Protein AF-A0A8T7B6S4-F1 (afdb_monomer_lite)

Sequence (129 aa):
MNNQKTFLFAMMTLLMLVVAAVAQAYPIDAYPETGIKRLEFYRLAQLGEIRGRQLPAGGKLSVADIELNYPVLPVDAAGHVQLPQRDVLLSRRISDLLAAEDLPRYGIAVLDYSDPDNPVYASHNDDFH

pLDDT: mean 86.2, std 9.14, range [55.47, 96.94]

Structure (mmCIF, N/CA/C/O backbone):
data_AF-A0A8T7B6S4-F1
#
_entry.id   AF-A0A8T7B6S4-F1
#
loop_
_atom_site.group_PDB
_atom_site.id
_atom_site.type_symbol
_atom_site.label_atom_id
_atom_site.label_alt_id
_atom_site.label_comp_id
_atom_site.label_asym_id
_atom_site.label_entity_id
_atom_site.label_seq_id
_atom_site.pdbx_PDB_ins_code
_atom_site.Cartn_x
_atom_site.Cartn_y
_atom_site.Cartn_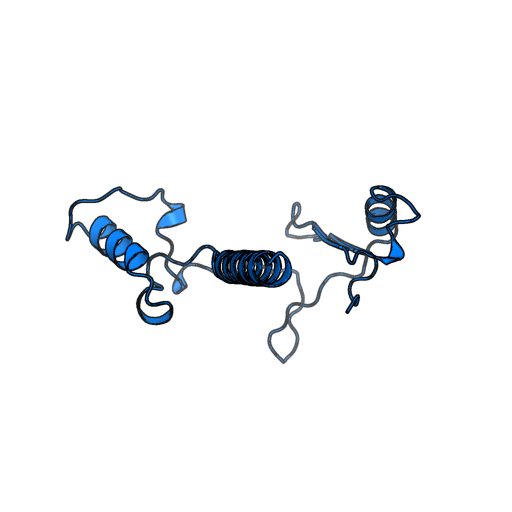z
_atom_site.occupancy
_atom_site.B_iso_or_equiv
_atom_site.auth_seq_id
_atom_site.auth_comp_id
_atom_site.auth_asym_id
_atom_site.auth_atom_id
_atom_site.pdbx_PDB_model_num
ATOM 1 N N . MET A 1 1 ? -6.671 38.289 -18.596 1.00 59.47 1 MET A N 1
ATOM 2 C CA . MET A 1 1 ? -7.759 37.607 -17.853 1.00 59.47 1 MET A CA 1
ATOM 3 C C . MET A 1 1 ? -7.722 36.069 -17.943 1.00 59.47 1 MET A C 1
ATOM 5 O O . MET A 1 1 ? -8.485 35.429 -17.230 1.00 59.47 1 MET A O 1
ATOM 9 N N . ASN A 1 2 ? -6.828 35.459 -18.744 1.00 67.81 2 ASN A N 1
ATOM 10 C CA . ASN A 1 2 ? -6.689 33.991 -18.826 1.00 67.81 2 ASN A CA 1
ATOM 11 C C . ASN A 1 2 ? -5.796 33.389 -17.727 1.00 67.81 2 ASN A C 1
ATOM 13 O O . ASN A 1 2 ? -6.133 32.337 -17.196 1.00 67.81 2 ASN A O 1
ATOM 17 N N . ASN A 1 3 ? -4.732 34.086 -17.317 1.00 74.94 3 ASN A N 1
ATOM 18 C CA . ASN A 1 3 ? -3.737 33.541 -16.379 1.00 74.94 3 ASN A CA 1
ATOM 19 C C . ASN A 1 3 ? -4.281 33.322 -14.956 1.00 74.94 3 ASN A C 1
ATOM 21 O O . ASN A 1 3 ? -3.836 32.430 -14.246 1.00 74.94 3 ASN A O 1
ATOM 25 N N . GLN A 1 4 ? -5.275 34.111 -14.539 1.00 84.31 4 GLN A N 1
ATOM 26 C CA . GLN A 1 4 ? -5.917 33.940 -13.232 1.00 84.31 4 GLN A CA 1
ATOM 27 C C . GLN A 1 4 ? -6.798 32.685 -13.195 1.00 84.31 4 GLN A C 1
ATOM 29 O O . GLN A 1 4 ? -6.845 31.992 -12.184 1.00 84.31 4 GLN A O 1
ATOM 34 N N . LYS A 1 5 ? -7.476 32.370 -14.308 1.00 81.06 5 LYS A N 1
ATOM 35 C CA . LYS A 1 5 ? -8.337 31.186 -14.420 1.00 81.06 5 LYS A CA 1
ATOM 36 C C . LYS A 1 5 ? -7.510 29.907 -14.494 1.00 81.06 5 LYS A C 1
ATOM 38 O O . LYS A 1 5 ? -7.866 28.940 -13.834 1.00 81.06 5 LYS A O 1
ATOM 43 N N . THR A 1 6 ? -6.401 29.914 -15.238 1.00 83.94 6 THR A N 1
ATOM 44 C CA . THR A 1 6 ? -5.468 28.776 -15.290 1.00 83.94 6 THR A CA 1
ATOM 45 C C . THR A 1 6 ? -4.790 28.535 -13.944 1.00 83.94 6 THR A C 1
ATOM 47 O O . THR A 1 6 ? -4.677 27.386 -13.531 1.00 83.94 6 THR A O 1
ATOM 50 N N . PHE A 1 7 ? -4.421 29.597 -13.220 1.00 87.56 7 PHE A N 1
ATOM 51 C CA . PHE A 1 7 ? -3.884 29.485 -11.861 1.00 87.56 7 PHE A CA 1
ATOM 52 C C . PHE A 1 7 ? -4.905 28.888 -10.879 1.00 87.56 7 PHE A C 1
ATOM 54 O O . PHE A 1 7 ? -4.578 27.961 -10.142 1.00 87.56 7 PHE A O 1
ATOM 61 N N . LEU A 1 8 ? -6.160 29.357 -10.909 1.00 90.31 8 LEU A N 1
ATOM 62 C CA . LEU A 1 8 ? -7.228 28.788 -10.078 1.00 90.31 8 LEU A CA 1
ATOM 63 C C . LEU A 1 8 ? -7.475 27.307 -10.394 1.00 90.31 8 LEU A C 1
ATOM 65 O O . LEU A 1 8 ? -7.654 26.507 -9.479 1.00 90.31 8 LEU A O 1
ATOM 69 N N . PHE A 1 9 ? -7.470 26.944 -11.680 1.00 91.94 9 PHE A N 1
ATOM 70 C CA . PHE A 1 9 ? -7.658 25.560 -12.111 1.00 91.94 9 PHE A CA 1
ATOM 71 C C . PHE A 1 9 ? -6.529 24.662 -11.605 1.00 91.94 9 PHE A C 1
ATOM 73 O O . PHE A 1 9 ? -6.808 23.635 -10.998 1.00 91.94 9 PHE A O 1
ATOM 80 N N . ALA A 1 10 ? -5.270 25.083 -11.766 1.00 92.31 10 ALA A N 1
ATOM 81 C CA . ALA A 1 10 ? -4.111 24.340 -11.274 1.00 92.31 10 ALA A CA 1
ATOM 82 C C . ALA A 1 10 ? -4.158 24.140 -9.750 1.00 92.31 10 ALA A C 1
ATOM 84 O O . ALA A 1 10 ? -3.882 23.045 -9.264 1.00 92.31 10 ALA A O 1
ATOM 85 N N . MET A 1 11 ? -4.578 25.163 -8.998 1.00 94.12 11 MET A N 1
ATOM 86 C CA . MET A 1 11 ? -4.730 25.068 -7.545 1.00 94.12 11 MET A CA 1
ATOM 87 C C . MET A 1 11 ? -5.847 24.094 -7.142 1.00 94.12 11 MET A C 1
ATOM 89 O O . MET A 1 11 ? -5.683 23.327 -6.196 1.00 94.12 11 MET A O 1
ATOM 93 N N . MET A 1 12 ? -6.961 24.073 -7.880 1.00 93.00 12 MET A N 1
ATOM 94 C CA . MET A 1 12 ? -8.066 23.143 -7.635 1.00 93.00 12 MET A CA 1
ATOM 95 C C . MET A 1 12 ? -7.692 21.694 -7.982 1.00 93.00 12 MET A C 1
ATOM 97 O O . MET A 1 12 ? -8.045 20.776 -7.244 1.00 93.00 12 MET A O 1
ATOM 101 N N . THR A 1 13 ? -6.932 21.480 -9.061 1.00 90.50 13 THR A N 1
ATOM 102 C CA . THR A 1 13 ? -6.404 20.160 -9.436 1.00 90.50 13 THR A CA 1
ATOM 103 C C . THR A 1 13 ? -5.381 19.655 -8.417 1.00 90.50 13 THR A C 1
ATOM 105 O O . THR A 1 13 ? -5.456 18.499 -8.007 1.00 90.50 13 THR A O 1
ATOM 108 N N . LEU A 1 14 ? -4.477 20.521 -7.944 1.00 90.81 14 LEU A N 1
ATOM 109 C CA . LEU A 1 14 ? -3.522 20.188 -6.884 1.00 90.81 14 LEU A CA 1
ATOM 110 C C . LEU A 1 14 ? -4.245 19.818 -5.580 1.00 90.81 14 LEU A C 1
ATOM 112 O O . LEU A 1 14 ? -3.896 18.830 -4.942 1.00 90.81 14 LEU A O 1
ATOM 116 N N . LEU A 1 15 ? -5.298 20.558 -5.219 1.00 89.06 15 LEU A N 1
ATOM 117 C CA . LEU A 1 15 ? -6.117 20.254 -4.047 1.00 89.06 15 LEU A CA 1
ATOM 118 C C . LEU A 1 15 ? -6.811 18.888 -4.170 1.00 89.06 15 LEU A C 1
ATOM 120 O O . LEU A 1 15 ? -6.826 18.127 -3.207 1.00 89.06 15 LEU A O 1
ATOM 124 N N . MET A 1 16 ? -7.343 18.539 -5.348 1.00 84.00 16 MET A N 1
ATOM 125 C CA . MET A 1 16 ? -7.934 17.214 -5.582 1.00 84.00 16 MET A CA 1
ATOM 126 C C . MET A 1 16 ? -6.906 16.080 -5.491 1.00 84.00 16 MET A C 1
ATOM 128 O O . MET A 1 16 ? -7.220 15.031 -4.933 1.00 84.00 16 MET A O 1
ATOM 132 N N . LEU A 1 17 ? -5.685 16.284 -5.995 1.00 82.88 17 LEU A N 1
ATOM 133 C CA . LEU A 1 17 ? -4.599 15.301 -5.899 1.00 82.88 17 LEU A CA 1
ATOM 134 C C . LEU A 1 17 ? -4.178 15.058 -4.444 1.00 82.88 17 LEU A C 1
ATOM 136 O O . LEU A 1 17 ? -4.008 13.909 -4.042 1.00 82.88 17 LEU A O 1
ATOM 140 N N . VAL A 1 18 ? -4.092 16.117 -3.633 1.00 78.50 18 VAL A N 1
ATOM 141 C CA . VAL A 1 18 ? -3.815 15.996 -2.192 1.00 78.50 18 VAL A CA 1
ATOM 142 C C . VAL A 1 18 ? -4.931 15.222 -1.487 1.00 78.50 18 VAL A C 1
ATOM 144 O O . VAL A 1 18 ? -4.641 14.319 -0.712 1.00 78.50 18 VAL A O 1
ATOM 147 N N . VAL A 1 19 ? -6.202 15.506 -1.792 1.00 74.56 19 VAL A N 1
ATOM 148 C CA . VAL A 1 19 ? -7.357 14.793 -1.208 1.00 74.56 19 VAL A CA 1
ATOM 149 C C . VAL A 1 19 ? -7.373 13.309 -1.601 1.00 74.56 19 VAL A C 1
ATOM 151 O O . VAL A 1 19 ? -7.722 12.463 -0.780 1.00 74.56 19 VAL A O 1
ATOM 154 N N . ALA A 1 20 ? -6.978 12.974 -2.830 1.00 67.62 20 ALA A N 1
ATOM 155 C CA . ALA A 1 20 ? -6.880 11.590 -3.285 1.00 67.62 20 ALA A CA 1
ATOM 156 C C . ALA A 1 20 ? -5.742 10.820 -2.592 1.00 67.62 20 ALA A C 1
ATOM 158 O O . ALA A 1 20 ? -5.912 9.643 -2.283 1.00 67.62 20 ALA A O 1
ATOM 159 N N . ALA A 1 21 ? -4.617 11.475 -2.284 1.00 61.72 21 ALA A N 1
ATOM 160 C CA . ALA A 1 21 ? -3.495 10.849 -1.580 1.00 61.72 21 ALA A CA 1
ATOM 161 C C . ALA A 1 21 ? -3.844 10.443 -0.135 1.00 61.72 21 ALA A C 1
ATOM 163 O O . ALA A 1 21 ? -3.361 9.423 0.352 1.00 61.72 21 ALA A O 1
ATOM 164 N N . VAL A 1 22 ? -4.730 11.194 0.530 1.00 56.88 22 VAL A N 1
ATOM 165 C CA . VAL A 1 22 ? -5.280 10.833 1.850 1.00 56.88 22 VAL A CA 1
ATOM 166 C C . VAL A 1 22 ? -6.465 9.866 1.763 1.00 56.88 22 VAL A C 1
ATOM 168 O O . VAL A 1 22 ? -6.923 9.388 2.785 1.00 56.88 22 VAL A O 1
ATOM 171 N N . ALA A 1 23 ? -6.968 9.493 0.585 1.00 55.47 23 ALA A N 1
ATOM 172 C CA . ALA A 1 23 ? -8.052 8.510 0.464 1.00 55.47 23 ALA A CA 1
ATOM 173 C C . ALA A 1 23 ? -7.564 7.048 0.585 1.00 55.47 23 ALA A C 1
ATOM 175 O O . ALA A 1 23 ? -8.068 6.162 -0.104 1.00 55.47 23 ALA A O 1
ATOM 176 N N . GLN A 1 24 ? -6.592 6.788 1.463 1.00 58.66 24 GLN A N 1
ATOM 177 C CA . GLN A 1 24 ? -6.253 5.432 1.893 1.00 58.66 24 GLN A CA 1
ATOM 178 C C . GLN A 1 24 ? -7.424 4.882 2.721 1.00 58.66 24 GLN A C 1
ATOM 180 O O . GLN A 1 24 ? -8.090 5.628 3.441 1.00 58.66 24 GLN A O 1
ATOM 185 N N . ALA A 1 25 ? -7.745 3.596 2.588 1.00 64.56 25 ALA A N 1
ATOM 186 C CA . ALA A 1 25 ? -8.829 2.995 3.359 1.00 64.56 25 ALA A CA 1
ATOM 187 C C . ALA A 1 25 ? -8.483 3.061 4.855 1.00 64.56 25 ALA A C 1
ATOM 189 O O . ALA A 1 25 ? -7.564 2.390 5.314 1.00 64.56 25 ALA A O 1
ATOM 190 N N . TYR A 1 26 ? -9.197 3.901 5.602 1.00 72.19 26 TYR A N 1
ATOM 191 C CA . TYR A 1 26 ? -8.942 4.083 7.025 1.00 72.19 26 TYR A CA 1
ATOM 192 C C . TYR A 1 26 ? -9.663 3.025 7.859 1.00 72.19 26 TYR A C 1
ATOM 194 O O . TYR A 1 26 ? -10.851 2.775 7.609 1.00 72.19 26 TYR A O 1
ATOM 202 N N . PRO A 1 27 ? -8.993 2.457 8.875 1.00 81.12 27 PRO A N 1
ATOM 203 C CA . PRO A 1 27 ? -9.634 1.586 9.849 1.00 81.12 27 PRO A CA 1
ATOM 204 C C . PRO A 1 27 ? -10.820 2.283 10.519 1.00 81.12 27 PRO A C 1
ATOM 206 O O . PRO A 1 27 ? -10.842 3.507 10.680 1.00 81.12 27 PRO A O 1
ATOM 209 N N . ILE A 1 28 ? -11.840 1.508 10.887 1.00 85.56 28 ILE A N 1
ATOM 210 C CA . ILE A 1 28 ? -13.114 2.046 11.390 1.00 85.56 28 ILE A CA 1
ATOM 211 C C . ILE A 1 28 ? -12.951 2.860 12.685 1.00 85.56 28 ILE A C 1
ATOM 213 O O . ILE A 1 28 ? -13.745 3.751 12.979 1.00 85.56 28 ILE A O 1
ATOM 217 N N . ASP A 1 29 ? -11.905 2.562 13.442 1.00 86.69 29 ASP A N 1
ATOM 218 C CA . ASP A 1 29 ? -11.538 3.140 14.725 1.00 86.69 29 ASP A CA 1
ATOM 219 C C . ASP A 1 29 ? -10.438 4.208 14.625 1.00 86.69 29 ASP A C 1
ATOM 221 O O . ASP A 1 29 ? -10.101 4.811 15.638 1.00 86.69 29 ASP A O 1
ATOM 225 N N . ALA A 1 30 ? -9.951 4.547 13.426 1.00 87.94 30 ALA A N 1
ATOM 226 C CA . ALA A 1 30 ? -8.878 5.532 13.231 1.00 87.94 30 ALA A CA 1
ATOM 227 C C . ALA A 1 30 ? -9.321 7.003 13.415 1.00 87.94 30 ALA A C 1
ATOM 229 O O . ALA A 1 30 ? -8.590 7.937 13.074 1.00 87.94 30 ALA A O 1
ATOM 230 N N . TYR A 1 31 ? -10.528 7.265 13.931 1.00 90.06 31 TYR A N 1
ATOM 231 C CA . TYR A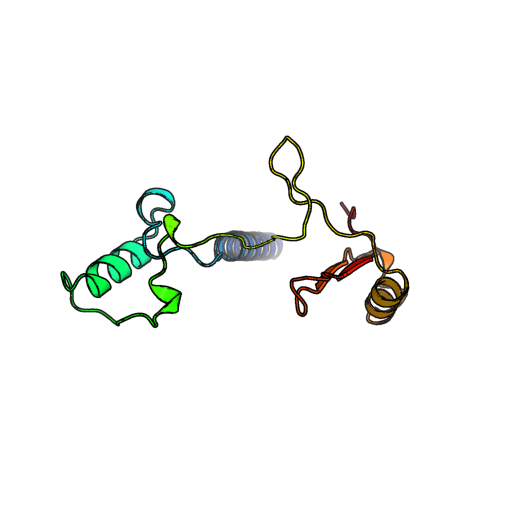 1 31 ? -11.005 8.630 14.191 1.00 90.06 31 TYR A CA 1
ATOM 232 C C . TYR A 1 31 ? -10.079 9.457 15.107 1.00 90.06 31 TYR A C 1
ATOM 234 O O . TYR A 1 31 ? -9.837 10.615 14.757 1.00 90.06 31 TYR A O 1
ATOM 242 N N . PRO A 1 32 ? -9.5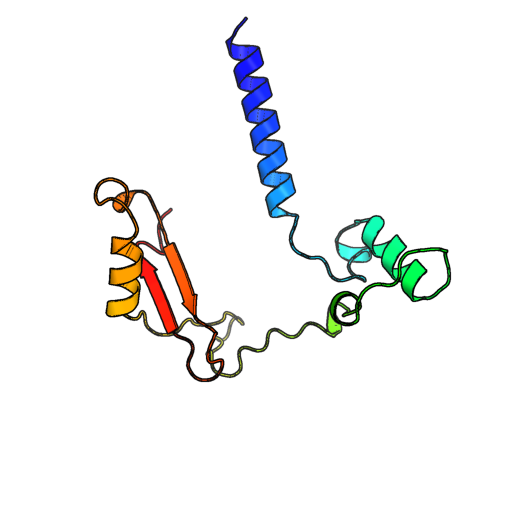34 8.929 16.226 1.00 88.00 32 PRO A N 1
ATOM 243 C CA . PRO A 1 32 ? -8.656 9.699 17.112 1.00 88.00 32 PRO A CA 1
ATOM 244 C C . PRO A 1 32 ? -7.403 10.237 16.408 1.00 88.00 32 PRO A C 1
ATOM 246 O O . PRO A 1 32 ? -6.929 11.319 16.741 1.00 88.00 32 PRO A O 1
ATOM 249 N N . GLU A 1 33 ? -6.896 9.499 15.421 1.00 85.50 33 GLU A N 1
ATOM 250 C CA . GLU A 1 33 ? -5.665 9.810 14.689 1.00 85.50 33 GLU A CA 1
ATOM 251 C C . GLU A 1 33 ? -5.936 10.699 13.469 1.00 85.50 33 GLU A C 1
ATOM 253 O O . GLU A 1 33 ? -5.183 11.624 13.173 1.00 85.50 33 GLU A O 1
ATOM 258 N N . THR A 1 34 ? -7.030 10.425 12.756 1.00 84.31 34 THR A N 1
ATOM 259 C CA . THR A 1 34 ? -7.324 11.040 11.452 1.00 84.31 34 THR A CA 1
ATOM 260 C C . THR A 1 34 ? -8.282 12.227 11.537 1.00 84.31 34 THR A C 1
ATOM 262 O O . THR A 1 34 ? -8.356 13.036 10.613 1.00 84.31 34 THR A O 1
ATOM 265 N N . GLY A 1 35 ? -9.083 12.322 12.604 1.00 88.06 35 GLY A N 1
ATOM 266 C CA . GLY A 1 35 ? -10.157 13.311 12.745 1.00 88.06 35 GLY A CA 1
ATOM 267 C C . GLY A 1 35 ? -11.341 13.115 11.785 1.00 88.06 35 GLY A C 1
ATOM 268 O O . GLY A 1 35 ? -12.237 13.966 11.712 1.00 88.06 35 GLY A O 1
ATOM 269 N N . ILE A 1 36 ? -11.395 12.007 11.037 1.00 86.75 36 ILE A N 1
ATOM 270 C CA . ILE A 1 36 ? -12.444 11.754 10.041 1.00 86.75 36 ILE A CA 1
ATOM 271 C C . ILE A 1 36 ? -13.739 11.344 10.749 1.00 86.75 36 ILE A C 1
ATOM 273 O O . ILE A 1 36 ? -13.983 10.171 11.022 1.00 86.75 36 ILE A O 1
ATOM 277 N N . LYS A 1 37 ? -14.629 12.312 11.004 1.00 90.69 37 LYS A N 1
ATOM 278 C CA . LYS A 1 37 ? -15.917 12.110 11.711 1.00 90.69 37 LYS A CA 1
ATOM 279 C C . LYS A 1 37 ? -16.775 10.963 11.170 1.00 90.69 37 LYS A C 1
ATOM 281 O O . LYS A 1 37 ? -17.554 10.364 11.904 1.00 90.69 37 LYS A O 1
ATOM 286 N N . ARG A 1 38 ? -16.662 10.670 9.873 1.00 89.50 38 ARG A N 1
ATOM 287 C CA . ARG A 1 38 ? -17.396 9.573 9.234 1.00 89.50 38 ARG A CA 1
ATOM 288 C C . ARG A 1 38 ? -16.984 8.201 9.786 1.00 89.50 38 ARG A C 1
ATOM 290 O O . ARG A 1 38 ? -17.842 7.328 9.857 1.00 89.50 38 ARG A O 1
ATOM 297 N N . LEU A 1 39 ? -15.724 8.022 10.190 1.00 89.25 39 LEU A N 1
ATOM 298 C CA . LEU A 1 39 ? -15.250 6.790 10.830 1.00 89.25 39 LEU A CA 1
ATOM 299 C C . LEU A 1 39 ? -15.925 6.601 12.189 1.00 89.25 39 LEU A C 1
ATOM 301 O O . LEU A 1 39 ? -16.525 5.558 12.424 1.00 89.25 39 LEU A O 1
ATOM 305 N N . GLU A 1 40 ? -15.976 7.656 13.007 1.00 92.50 40 GLU A N 1
ATOM 306 C CA . GLU A 1 40 ? -16.647 7.603 14.311 1.00 92.50 40 GLU A CA 1
ATOM 307 C C . GLU A 1 40 ? -18.146 7.319 14.181 1.00 92.50 40 GLU A C 1
ATOM 309 O O . GLU A 1 40 ? -18.693 6.501 14.914 1.00 92.50 40 GLU A O 1
ATOM 314 N N . PHE A 1 41 ? -18.812 7.912 13.186 1.00 92.81 41 PHE A N 1
ATOM 315 C CA . PHE A 1 41 ? -20.200 7.564 12.879 1.00 92.81 41 PHE A CA 1
ATOM 316 C C . PHE A 1 41 ? -20.356 6.067 12.569 1.00 92.81 41 PHE A C 1
ATOM 318 O O . PHE A 1 41 ? -21.277 5.422 13.070 1.00 92.81 41 PHE A O 1
ATOM 325 N N . TYR A 1 42 ? -19.468 5.492 11.752 1.00 91.50 42 TYR A N 1
ATOM 326 C CA . TYR A 1 42 ? -19.525 4.064 11.447 1.00 91.50 42 TYR A CA 1
ATOM 327 C C . TYR A 1 42 ? -19.230 3.190 12.665 1.00 91.50 42 TYR A C 1
ATOM 329 O O . TYR A 1 42 ? -19.933 2.193 12.835 1.00 91.50 42 TYR A O 1
ATOM 337 N N . ARG A 1 43 ? -18.271 3.575 13.515 1.00 90.75 43 ARG A N 1
ATOM 338 C CA . ARG A 1 43 ? -17.946 2.897 14.777 1.00 90.75 43 ARG A CA 1
ATOM 339 C C . ARG A 1 43 ? -19.161 2.858 15.705 1.00 90.75 43 ARG A C 1
ATOM 341 O O . ARG A 1 43 ? -19.604 1.776 16.082 1.00 90.75 43 ARG A O 1
ATOM 348 N N . LEU A 1 44 ? -19.771 4.014 15.978 1.00 93.00 44 LEU A N 1
ATOM 349 C CA . LEU A 1 44 ? -20.971 4.135 16.817 1.00 93.00 44 LEU A CA 1
ATOM 350 C C . LEU A 1 44 ? -22.169 3.366 16.237 1.00 93.00 44 LEU A C 1
ATOM 352 O O . LEU A 1 44 ? -22.933 2.746 16.976 1.00 93.00 44 LEU A O 1
ATOM 356 N N . ALA A 1 45 ? -22.324 3.354 14.909 1.00 93.94 45 ALA A N 1
ATOM 357 C CA . ALA A 1 45 ? -23.357 2.565 14.243 1.00 93.94 45 ALA A CA 1
ATOM 358 C C . ALA A 1 45 ? -23.116 1.048 14.357 1.00 93.94 45 ALA A C 1
ATOM 360 O O . ALA A 1 45 ? -24.083 0.295 14.478 1.00 93.94 45 ALA A O 1
ATOM 361 N N . GLN A 1 46 ? -21.860 0.579 14.334 1.00 91.38 46 GLN A N 1
ATOM 362 C CA . GLN A 1 46 ? -21.554 -0.838 14.581 1.00 91.38 46 GLN A CA 1
ATOM 363 C C . GLN A 1 46 ? -21.770 -1.232 16.046 1.00 91.38 46 GLN A C 1
ATOM 365 O O . GLN A 1 46 ? -22.178 -2.362 16.296 1.00 91.38 46 GLN A O 1
ATOM 370 N N . LEU A 1 47 ? -21.551 -0.309 16.990 1.00 91.50 47 LEU A N 1
ATOM 371 C CA . LEU A 1 47 ? -21.823 -0.508 18.421 1.00 91.50 47 LEU A CA 1
ATOM 372 C C . LEU A 1 47 ? -23.318 -0.438 18.775 1.00 91.50 47 LEU A C 1
ATOM 374 O O . LEU A 1 47 ? -23.710 -0.813 19.876 1.00 91.50 47 LEU A O 1
ATOM 378 N N . GLY A 1 48 ? -24.164 0.025 17.849 1.00 93.50 48 GLY A N 1
ATOM 379 C CA . GLY A 1 48 ? -25.604 0.180 18.066 1.00 93.50 48 GLY A CA 1
ATOM 380 C C . GLY A 1 48 ? -25.990 1.424 18.872 1.00 93.50 48 GLY A C 1
ATOM 381 O O . GLY A 1 48 ? -27.163 1.590 19.197 1.00 93.50 48 GLY A O 1
ATOM 382 N N . GLU A 1 49 ? -25.039 2.315 19.159 1.00 95.25 49 GLU A N 1
ATOM 383 C CA . GLU A 1 49 ? -25.282 3.564 19.894 1.00 95.25 49 GLU A CA 1
ATOM 384 C C . GLU A 1 49 ? -26.075 4.579 19.060 1.00 95.25 49 GLU A C 1
ATOM 386 O O . GLU A 1 49 ? -26.832 5.390 19.593 1.00 95.25 49 GLU A O 1
ATOM 391 N N . ILE A 1 50 ? -25.932 4.514 17.732 1.00 95.81 50 ILE A N 1
ATOM 392 C CA . ILE A 1 50 ? -26.679 5.341 16.783 1.00 95.81 50 ILE A CA 1
ATOM 393 C C . ILE A 1 50 ? -27.231 4.503 15.629 1.00 95.81 50 ILE A C 1
ATOM 395 O O . ILE A 1 50 ? -26.722 3.435 15.285 1.00 95.81 50 ILE A O 1
ATOM 399 N N . ARG A 1 51 ? -28.261 5.026 14.958 1.00 94.62 51 ARG A N 1
ATOM 400 C CA . ARG A 1 51 ? -28.798 4.413 13.739 1.00 94.62 51 ARG A CA 1
ATOM 401 C C . ARG A 1 51 ? -27.826 4.612 12.573 1.00 94.62 51 ARG A C 1
ATOM 403 O O . ARG A 1 51 ? -27.548 5.743 12.185 1.00 94.62 51 ARG A O 1
ATOM 410 N N . GLY A 1 52 ? -27.394 3.521 11.943 1.0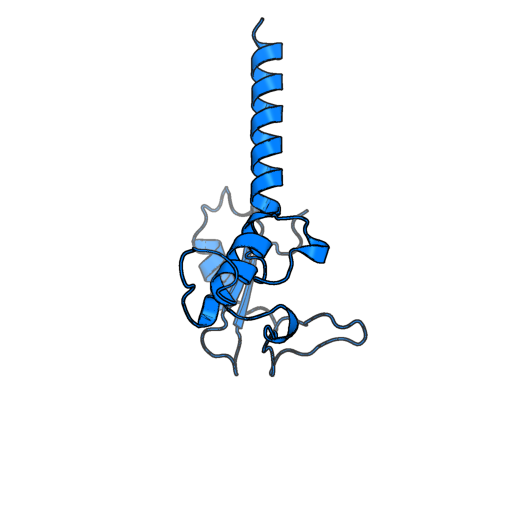0 91.00 52 GLY A N 1
ATOM 411 C CA . GLY A 1 52 ? -26.535 3.574 10.761 1.00 91.00 52 GLY A CA 1
ATOM 412 C C . GLY A 1 52 ? -26.441 2.247 10.007 1.00 91.00 52 GLY A C 1
ATOM 413 O O . GLY A 1 52 ? -27.035 1.242 10.397 1.00 91.00 52 GLY A O 1
ATOM 414 N N . ARG A 1 53 ? -25.716 2.258 8.883 1.00 89.81 53 ARG A N 1
ATOM 415 C CA . ARG A 1 53 ? -25.485 1.069 8.048 1.00 89.81 53 ARG A CA 1
ATOM 416 C C . ARG A 1 53 ? -24.491 0.128 8.732 1.00 89.81 53 ARG A C 1
ATOM 418 O O . ARG A 1 53 ? -23.427 0.564 9.161 1.00 89.81 53 ARG A O 1
ATOM 425 N N . GLN A 1 54 ? -24.806 -1.164 8.753 1.00 91.25 54 GLN A N 1
ATOM 426 C CA . GLN A 1 54 ? -23.865 -2.200 9.175 1.00 91.25 54 GLN A CA 1
ATOM 427 C C . GLN A 1 54 ? -22.816 -2.439 8.085 1.00 91.25 54 GLN A C 1
ATOM 429 O O . GLN A 1 54 ? -23.156 -2.565 6.903 1.00 91.25 54 GLN A O 1
ATOM 434 N N . LEU A 1 55 ? -21.546 -2.466 8.479 1.00 88.88 55 LEU A N 1
ATOM 435 C CA . LEU A 1 55 ? -20.445 -2.753 7.564 1.00 88.88 55 LEU A CA 1
ATOM 436 C C . LEU A 1 55 ? -20.330 -4.268 7.319 1.00 88.88 55 LEU A C 1
ATOM 438 O O . LEU A 1 55 ? -20.695 -5.058 8.196 1.00 88.88 55 LEU A O 1
ATOM 442 N N . PRO A 1 56 ? -19.843 -4.697 6.139 1.00 88.25 56 PRO A N 1
ATOM 443 C CA . PRO A 1 56 ? -19.475 -6.095 5.918 1.00 88.25 56 PRO A CA 1
ATOM 444 C C . PRO A 1 56 ? -18.353 -6.507 6.883 1.00 88.25 56 PRO A C 1
ATOM 446 O O . PRO A 1 56 ? -17.640 -5.644 7.389 1.00 88.25 56 PRO A O 1
ATOM 449 N N . ALA A 1 57 ? -18.170 -7.811 7.114 1.00 84.38 57 ALA A N 1
ATOM 450 C CA . ALA A 1 57 ? -17.228 -8.329 8.114 1.00 84.38 57 ALA A CA 1
ATOM 451 C C . ALA A 1 57 ? -15.812 -7.728 7.995 1.00 84.38 57 ALA A C 1
ATOM 453 O O . ALA A 1 57 ? -15.287 -7.227 8.982 1.00 84.38 57 ALA A O 1
ATOM 454 N N . GLY A 1 58 ? -15.248 -7.667 6.782 1.00 78.19 58 GLY A N 1
ATOM 455 C CA . GLY A 1 58 ? -13.920 -7.079 6.557 1.00 78.19 58 GLY A CA 1
ATOM 456 C C . GLY A 1 58 ? -13.833 -5.566 6.804 1.00 78.19 58 GLY A C 1
ATOM 457 O O . GLY A 1 58 ? -12.759 -5.056 7.081 1.00 78.19 58 GLY A O 1
ATOM 458 N N . GLY A 1 59 ? -14.954 -4.837 6.759 1.00 81.25 59 GLY A N 1
ATOM 459 C CA . GLY A 1 59 ? -14.992 -3.399 7.059 1.00 81.25 59 GLY A CA 1
ATOM 460 C C . GLY A 1 59 ? -15.081 -3.075 8.552 1.00 81.25 59 GLY A C 1
ATOM 461 O O . GLY A 1 59 ? -15.158 -1.903 8.907 1.00 81.25 59 GLY A O 1
ATOM 462 N N . LYS A 1 60 ? -15.140 -4.094 9.418 1.00 84.88 60 LYS A N 1
ATOM 463 C CA . LYS A 1 60 ? -15.188 -3.941 10.879 1.00 84.88 60 LYS A CA 1
ATOM 464 C C . LYS A 1 60 ? -13.823 -4.104 11.546 1.00 84.88 60 LYS A C 1
ATOM 466 O O . LYS A 1 60 ? -13.754 -3.923 12.756 1.00 84.88 60 LYS A O 1
ATOM 471 N N . LEU A 1 61 ? -12.793 -4.471 10.784 1.00 83.31 61 LEU A N 1
ATOM 472 C CA . LEU A 1 61 ? -11.444 -4.660 11.305 1.00 83.31 61 LEU A CA 1
ATOM 473 C C . LEU A 1 61 ? -10.924 -3.335 11.873 1.00 83.31 61 LEU A C 1
ATOM 475 O O . LEU A 1 61 ? -11.011 -2.292 11.212 1.00 83.31 61 LEU A O 1
ATOM 479 N N . SER A 1 62 ? -10.447 -3.389 13.114 1.00 83.19 62 SER A N 1
ATOM 480 C CA . SER A 1 62 ? -9.773 -2.272 13.771 1.00 83.19 62 SER A CA 1
ATOM 481 C C . SER A 1 62 ? -8.350 -2.105 13.241 1.00 83.19 62 SER A C 1
ATOM 483 O O . SER A 1 62 ? -7.834 -2.998 12.567 1.00 83.19 62 SER A O 1
ATOM 485 N N . VAL A 1 63 ? -7.682 -0.997 13.579 1.00 80.06 63 VAL A N 1
ATOM 486 C CA . VAL A 1 63 ? -6.241 -0.829 13.305 1.00 80.06 63 VAL A CA 1
ATOM 487 C C . VAL A 1 63 ? -5.450 -2.029 13.842 1.00 80.06 63 VAL A C 1
ATOM 489 O O . VAL A 1 63 ? -4.562 -2.534 13.162 1.00 80.06 63 VAL A O 1
ATOM 492 N N . ALA A 1 64 ? -5.797 -2.508 15.041 1.00 82.12 64 ALA A N 1
ATOM 493 C CA . ALA A 1 64 ? -5.106 -3.609 15.708 1.00 82.12 64 ALA A CA 1
ATOM 494 C C . ALA A 1 64 ? -5.356 -4.981 15.060 1.00 82.12 64 ALA A C 1
ATOM 496 O O . ALA A 1 64 ? -4.538 -5.878 15.225 1.00 82.12 64 ALA A O 1
ATOM 497 N N . ASP A 1 65 ? -6.460 -5.143 14.324 1.00 82.06 65 ASP A N 1
ATOM 498 C CA . ASP A 1 65 ? -6.771 -6.388 13.610 1.00 82.06 65 ASP A CA 1
ATOM 499 C C . ASP A 1 65 ? -6.111 -6.449 12.218 1.00 82.06 65 ASP A C 1
ATOM 501 O O . ASP A 1 65 ? -6.194 -7.473 11.535 1.00 82.06 65 ASP A O 1
ATOM 505 N N . ILE A 1 66 ? -5.503 -5.349 11.754 1.00 75.50 66 ILE A N 1
ATOM 506 C CA . ILE A 1 66 ? -4.854 -5.266 10.444 1.00 75.50 66 ILE A CA 1
ATOM 507 C C . ILE A 1 66 ? -3.376 -5.601 10.607 1.00 75.50 66 ILE A C 1
ATOM 509 O O . ILE A 1 66 ? -2.549 -4.754 10.940 1.00 75.50 66 ILE A O 1
ATOM 513 N N . GLU A 1 67 ? -3.038 -6.848 10.305 1.00 73.69 67 GLU A N 1
ATOM 514 C CA . GLU A 1 67 ? -1.655 -7.300 10.210 1.00 73.69 67 GLU A CA 1
ATOM 515 C C . GLU A 1 67 ? -1.243 -7.424 8.739 1.00 73.69 67 GLU A C 1
ATOM 517 O O . GLU A 1 67 ? -1.894 -8.095 7.933 1.00 73.69 67 GLU A O 1
ATOM 522 N N . LEU A 1 68 ? -0.139 -6.768 8.376 1.00 71.44 68 LEU A N 1
ATOM 523 C CA . LEU A 1 68 ? 0.500 -6.965 7.079 1.00 71.44 68 LEU A CA 1
ATOM 524 C C . LEU A 1 68 ? 1.196 -8.328 7.080 1.00 71.44 68 LEU A C 1
ATOM 526 O O . LEU A 1 68 ? 2.288 -8.486 7.623 1.00 71.44 68 LEU A O 1
ATOM 530 N N . ASN A 1 69 ? 0.549 -9.322 6.480 1.00 71.44 69 ASN A N 1
ATOM 531 C CA . ASN A 1 69 ? 1.093 -10.669 6.394 1.00 71.44 69 ASN A CA 1
ATOM 532 C C . ASN A 1 69 ? 2.073 -10.788 5.214 1.00 71.44 69 ASN A C 1
ATOM 534 O O . ASN A 1 69 ? 1.668 -11.135 4.106 1.00 71.44 69 ASN A O 1
ATOM 538 N N . TYR A 1 70 ? 3.358 -10.523 5.470 1.00 73.56 70 TYR A N 1
ATOM 539 C CA . TYR A 1 70 ? 4.463 -10.740 4.523 1.00 73.56 70 TYR A CA 1
ATOM 540 C C . TYR A 1 70 ? 5.434 -11.831 5.009 1.00 73.56 70 TYR A C 1
ATOM 542 O O . TYR A 1 70 ? 6.628 -11.567 5.149 1.00 73.56 70 TYR A O 1
ATOM 550 N N . PRO A 1 71 ? 4.967 -13.056 5.306 1.00 69.06 71 PRO A N 1
ATOM 551 C CA . PRO A 1 71 ? 5.735 -14.020 6.094 1.00 69.06 71 PRO A CA 1
ATOM 552 C C . PRO A 1 71 ? 7.049 -14.444 5.425 1.00 69.06 71 PRO A C 1
ATOM 554 O O . PRO A 1 71 ? 7.985 -14.847 6.112 1.00 69.06 71 PRO A O 1
ATOM 557 N N . VAL A 1 72 ? 7.132 -14.335 4.097 1.00 79.94 72 VAL A N 1
ATOM 558 C CA . VAL A 1 72 ? 8.309 -14.727 3.311 1.00 79.94 72 VAL A CA 1
ATOM 559 C C . VAL A 1 72 ? 9.217 -13.566 2.910 1.00 79.94 72 VAL A C 1
ATOM 561 O O . VAL A 1 72 ? 10.314 -13.811 2.409 1.00 79.94 72 VAL A O 1
ATOM 564 N N . LEU A 1 73 ? 8.797 -12.309 3.104 1.00 85.00 73 LEU A N 1
ATOM 565 C CA . LEU A 1 73 ? 9.632 -11.164 2.745 1.00 85.00 73 LEU A CA 1
ATOM 566 C C . LEU A 1 73 ? 10.554 -10.800 3.915 1.00 85.00 73 LEU A C 1
ATOM 568 O O . LEU A 1 73 ? 10.070 -10.590 5.030 1.00 85.00 73 LEU A O 1
ATOM 572 N N . PRO A 1 74 ? 11.878 -10.699 3.694 1.00 85.31 74 PRO A N 1
ATOM 573 C CA . PRO A 1 74 ? 12.799 -10.299 4.746 1.00 85.31 74 PRO A CA 1
ATOM 574 C C . PRO A 1 74 ? 12.485 -8.885 5.229 1.00 85.31 74 PRO A C 1
ATOM 576 O O . PRO A 1 74 ? 12.180 -8.002 4.431 1.00 85.31 74 PRO A O 1
ATOM 579 N N . VAL A 1 75 ? 12.626 -8.653 6.530 1.00 86.00 75 VAL A N 1
ATOM 580 C CA . VAL A 1 75 ? 12.527 -7.319 7.126 1.00 86.00 75 VAL A CA 1
ATOM 581 C C . VAL A 1 75 ? 13.908 -6.928 7.639 1.00 86.00 75 VAL A C 1
ATOM 583 O O . VAL A 1 75 ? 14.582 -7.728 8.291 1.00 86.00 75 VAL A O 1
ATOM 586 N N . ASP A 1 76 ? 14.376 -5.732 7.284 1.00 86.00 76 ASP A N 1
ATOM 587 C CA . ASP A 1 76 ? 15.657 -5.224 7.774 1.00 86.00 76 ASP A CA 1
ATOM 588 C C . ASP A 1 76 ? 15.600 -4.829 9.265 1.00 86.00 76 ASP A C 1
ATOM 590 O O . ASP A 1 76 ? 14.553 -4.843 9.914 1.00 86.00 76 ASP A O 1
ATOM 594 N N . ALA A 1 77 ? 16.749 -4.455 9.832 1.00 82.94 77 ALA A N 1
ATOM 595 C CA . ALA A 1 77 ? 16.834 -4.044 11.236 1.00 82.94 77 ALA A CA 1
ATOM 596 C C . ALA A 1 77 ? 16.043 -2.757 11.560 1.00 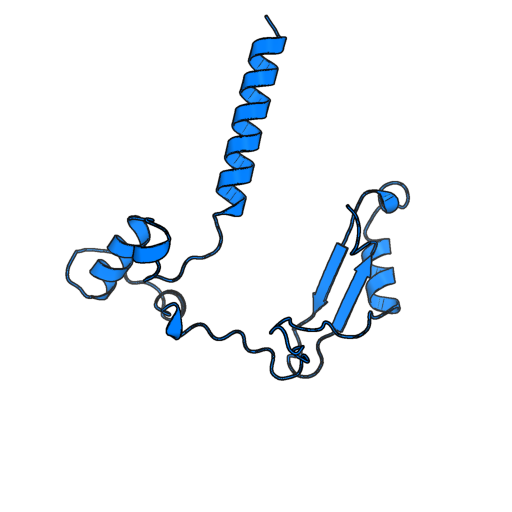82.94 77 ALA A C 1
ATOM 598 O O . ALA A 1 77 ? 15.814 -2.471 12.734 1.00 82.94 77 ALA A O 1
ATOM 599 N N . ALA A 1 78 ? 15.649 -1.981 10.545 1.00 84.88 78 ALA A N 1
ATOM 600 C CA . ALA A 1 78 ? 14.839 -0.774 10.677 1.00 84.88 78 ALA A CA 1
ATOM 601 C C . ALA A 1 78 ? 13.332 -1.045 10.505 1.00 84.88 78 ALA A C 1
ATOM 603 O O . ALA A 1 78 ? 12.531 -0.129 10.684 1.00 84.88 78 ALA A O 1
ATOM 604 N N . GLY A 1 79 ? 12.931 -2.285 10.207 1.00 81.50 79 GLY A N 1
ATOM 605 C CA . GLY A 1 79 ? 11.532 -2.652 10.004 1.00 81.50 79 GLY A CA 1
ATOM 606 C C . GLY A 1 79 ? 11.042 -2.494 8.562 1.00 81.50 79 GLY A C 1
ATOM 607 O O . GLY A 1 79 ? 9.839 -2.591 8.326 1.00 81.50 79 GLY A O 1
ATOM 608 N N . HIS A 1 80 ? 11.928 -2.259 7.589 1.00 82.81 80 HIS A N 1
ATOM 609 C CA . HIS A 1 80 ? 11.536 -2.154 6.186 1.00 82.81 80 HIS A CA 1
ATOM 610 C C . HIS A 1 80 ? 11.486 -3.524 5.514 1.00 82.81 80 HIS A C 1
ATOM 612 O O . HIS A 1 80 ? 12.414 -4.329 5.622 1.00 82.81 80 HIS A O 1
ATOM 618 N N . VAL A 1 81 ? 10.406 -3.757 4.768 1.00 86.31 81 VAL A N 1
ATOM 619 C CA . VAL A 1 81 ? 10.237 -4.948 3.933 1.00 86.31 81 VAL A CA 1
ATOM 620 C C . VAL A 1 81 ? 11.212 -4.888 2.757 1.00 86.31 81 VAL A C 1
ATOM 622 O O . VAL A 1 81 ? 11.236 -3.912 2.007 1.00 86.31 81 VAL A O 1
ATOM 625 N N . GLN A 1 82 ? 11.997 -5.945 2.579 1.00 88.94 82 GLN A N 1
ATOM 626 C CA . GLN A 1 82 ? 12.886 -6.127 1.440 1.00 88.94 82 GLN A CA 1
ATOM 627 C C . GLN A 1 82 ? 12.147 -6.861 0.326 1.00 88.94 82 GLN A C 1
ATOM 629 O O . GLN A 1 82 ? 11.585 -7.938 0.529 1.00 88.94 82 GLN A O 1
ATOM 634 N N . LEU A 1 83 ? 12.155 -6.270 -0.866 1.00 89.69 83 LEU A N 1
ATOM 635 C CA . LEU A 1 83 ? 11.528 -6.867 -2.038 1.00 89.69 83 LEU A CA 1
ATOM 636 C C . LEU A 1 83 ? 12.378 -8.031 -2.581 1.00 89.69 83 LEU A C 1
ATOM 638 O O . LEU A 1 83 ? 13.608 -7.997 -2.463 1.00 89.69 83 LEU A O 1
ATOM 642 N N . PRO A 1 84 ? 11.752 -9.045 -3.208 1.00 91.88 84 PRO A N 1
ATOM 643 C CA . PRO A 1 84 ? 12.468 -10.086 -3.935 1.00 91.88 84 PRO A CA 1
ATOM 644 C C . PRO A 1 84 ? 13.390 -9.507 -5.010 1.00 91.88 84 PRO A C 1
ATOM 646 O O . PRO A 1 84 ? 13.199 -8.391 -5.500 1.00 91.88 84 PRO A O 1
ATOM 649 N N . GLN A 1 85 ? 14.370 -10.303 -5.441 1.00 92.25 85 GLN A N 1
ATOM 650 C CA . GLN A 1 85 ? 15.178 -9.931 -6.594 1.00 92.25 85 GLN A CA 1
ATOM 651 C C . GLN A 1 85 ? 14.282 -9.752 -7.827 1.00 92.25 85 GLN A C 1
ATOM 653 O O . GLN A 1 85 ? 13.399 -10.564 -8.097 1.00 92.25 85 GLN A O 1
ATOM 658 N N . ARG A 1 86 ? 14.542 -8.684 -8.585 1.00 94.38 86 ARG A N 1
ATOM 659 C CA . ARG A 1 86 ? 13.792 -8.344 -9.793 1.00 94.38 86 ARG A CA 1
ATOM 660 C C . ARG A 1 86 ? 13.815 -9.481 -10.822 1.00 94.38 86 ARG A C 1
ATOM 662 O O . ARG A 1 86 ? 14.885 -9.867 -11.297 1.00 94.38 86 ARG A O 1
ATOM 669 N N . ASP A 1 87 ? 12.634 -9.923 -11.244 1.00 96.94 87 ASP A N 1
ATOM 670 C CA . ASP A 1 87 ? 12.444 -10.869 -12.340 1.00 96.94 87 ASP A CA 1
ATOM 671 C C . ASP A 1 87 ? 12.633 -10.173 -13.695 1.00 96.94 87 ASP A C 1
ATOM 673 O O . ASP A 1 87 ? 11.923 -9.227 -14.052 1.00 96.94 87 ASP A O 1
ATOM 677 N N . VAL A 1 88 ? 13.605 -10.648 -14.474 1.00 95.44 88 VAL A N 1
ATOM 678 C CA . VAL A 1 88 ? 14.003 -10.035 -15.751 1.00 95.44 88 VAL A CA 1
ATOM 679 C C . VAL A 1 88 ? 12.930 -10.196 -16.831 1.00 95.44 88 VAL A C 1
ATOM 681 O O . VAL A 1 88 ? 12.729 -9.285 -17.637 1.00 95.44 88 VAL A O 1
ATOM 684 N N . LEU A 1 89 ? 12.246 -11.341 -16.876 1.00 95.62 89 LEU A N 1
ATOM 685 C CA . LEU A 1 89 ? 11.266 -11.636 -17.920 1.00 95.62 89 LEU A CA 1
ATOM 6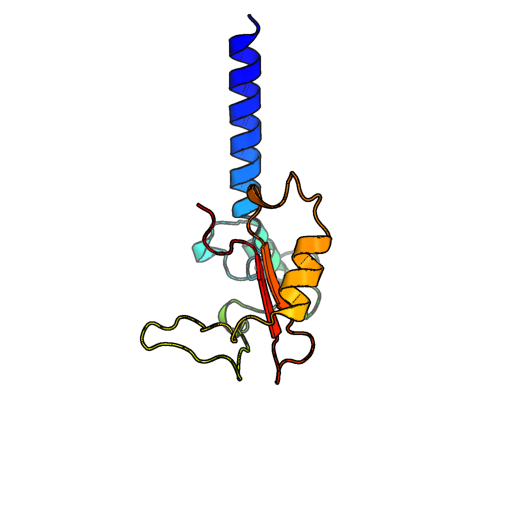86 C C . LEU A 1 89 ? 9.977 -10.850 -17.696 1.00 95.62 89 LEU A C 1
ATOM 688 O O . LEU A 1 89 ? 9.451 -10.264 -18.642 1.00 95.62 89 LEU A O 1
ATOM 692 N N . LEU A 1 90 ? 9.488 -10.813 -16.458 1.00 95.44 90 LEU A N 1
ATOM 693 C CA . LEU A 1 90 ? 8.308 -10.046 -16.084 1.00 95.44 90 LEU A CA 1
ATOM 694 C C . LEU A 1 90 ? 8.567 -8.544 -16.227 1.00 95.44 90 LEU A C 1
ATOM 696 O O . LEU A 1 90 ? 7.744 -7.852 -16.821 1.00 95.44 90 LEU A O 1
ATOM 700 N N . SER A 1 91 ? 9.735 -8.058 -15.790 1.00 95.56 91 SER A N 1
ATOM 701 C CA . SER A 1 91 ? 10.112 -6.646 -15.963 1.00 95.56 91 SER A CA 1
ATOM 702 C C . SER A 1 91 ? 10.095 -6.240 -17.433 1.00 95.56 91 SER A C 1
ATOM 704 O O . SER A 1 91 ? 9.501 -5.227 -17.784 1.00 95.56 91 SER A O 1
ATOM 706 N N . ARG A 1 92 ? 10.657 -7.077 -18.318 1.00 94.62 92 ARG A N 1
ATOM 707 C CA . ARG A 1 92 ? 10.622 -6.827 -19.763 1.00 94.62 92 ARG A CA 1
ATOM 708 C C . ARG A 1 92 ? 9.196 -6.779 -20.305 1.00 94.62 92 ARG A C 1
ATOM 710 O O . ARG A 1 92 ? 8.863 -5.856 -21.035 1.00 94.62 92 ARG A O 1
ATOM 717 N N . ARG A 1 93 ? 8.347 -7.742 -19.928 1.00 95.00 93 ARG A N 1
ATOM 718 C CA . ARG A 1 93 ? 6.942 -7.773 -20.366 1.00 95.00 93 ARG A CA 1
ATOM 719 C C . ARG A 1 93 ? 6.180 -6.528 -19.933 1.00 95.00 93 ARG A C 1
ATOM 721 O O . ARG A 1 93 ? 5.362 -6.051 -20.704 1.00 95.00 93 ARG A O 1
ATOM 728 N N . ILE A 1 94 ? 6.442 -6.019 -18.729 1.00 93.31 94 ILE A N 1
ATOM 729 C CA . ILE A 1 94 ? 5.837 -4.781 -18.227 1.00 93.31 94 ILE A CA 1
ATOM 730 C C . ILE A 1 94 ? 6.325 -3.579 -19.040 1.00 93.31 94 ILE A C 1
ATOM 732 O O . ILE A 1 94 ? 5.501 -2.775 -19.467 1.00 93.31 94 ILE A O 1
ATOM 736 N N . SER A 1 95 ? 7.630 -3.473 -19.304 1.00 93.56 95 SER A N 1
ATOM 737 C CA . SER A 1 95 ? 8.182 -2.413 -20.158 1.00 93.56 95 SER A CA 1
ATOM 738 C C . SER A 1 95 ? 7.582 -2.439 -21.569 1.00 93.56 95 SER A C 1
ATOM 740 O O . SER A 1 95 ? 7.253 -1.386 -22.107 1.00 93.56 95 SER A O 1
ATOM 742 N N . ASP A 1 96 ? 7.373 -3.629 -22.139 1.00 94.12 96 ASP A N 1
ATOM 743 C CA . ASP A 1 96 ? 6.796 -3.814 -23.478 1.00 94.12 96 ASP A CA 1
ATOM 744 C C . ASP A 1 96 ? 5.311 -3.385 -23.569 1.00 94.12 96 ASP A C 1
ATOM 746 O O . ASP A 1 96 ? 4.779 -3.260 -24.673 1.00 94.12 96 ASP A O 1
ATOM 750 N N . LEU A 1 97 ? 4.622 -3.146 -22.440 1.00 92.06 97 LEU A N 1
ATOM 751 C CA . LEU A 1 97 ? 3.258 -2.591 -22.432 1.00 92.06 97 LEU A CA 1
ATOM 752 C C . LEU A 1 97 ? 3.225 -1.092 -22.758 1.00 92.06 97 LEU A C 1
ATOM 754 O O . LEU A 1 97 ? 2.171 -0.575 -23.134 1.00 92.06 97 LEU A O 1
ATOM 758 N N . LEU A 1 98 ? 4.347 -0.390 -22.589 1.00 90.31 98 LEU A N 1
ATOM 759 C CA . LEU A 1 98 ? 4.472 1.028 -22.903 1.00 90.31 98 LEU A CA 1
ATOM 760 C C . LEU A 1 98 ? 5.069 1.223 -24.299 1.00 90.31 98 LEU A C 1
ATOM 762 O O . LEU A 1 98 ? 5.884 0.431 -24.772 1.00 90.31 98 LEU A O 1
ATOM 766 N N . ALA A 1 99 ? 4.703 2.325 -24.955 1.00 91.25 99 ALA A N 1
ATOM 767 C CA . ALA A 1 99 ? 5.390 2.745 -26.169 1.00 91.25 99 ALA A CA 1
ATOM 768 C C . ALA A 1 99 ? 6.864 3.063 -25.856 1.00 91.25 99 ALA A C 1
ATOM 770 O O . ALA A 1 99 ? 7.180 3.645 -24.816 1.00 91.25 99 ALA A O 1
ATOM 771 N N . ALA A 1 100 ? 7.771 2.715 -26.773 1.00 89.38 100 ALA A N 1
ATOM 772 C CA . ALA A 1 100 ? 9.212 2.890 -26.569 1.00 89.38 100 ALA A CA 1
ATOM 773 C C . ALA A 1 100 ? 9.607 4.355 -26.299 1.00 89.38 100 ALA A C 1
ATOM 775 O O . ALA A 1 100 ? 10.529 4.610 -25.528 1.00 89.38 100 ALA A O 1
ATOM 776 N N . GLU A 1 101 ? 8.897 5.314 -26.900 1.00 92.88 101 GLU A N 1
ATOM 777 C CA . GLU A 1 101 ? 9.086 6.752 -26.664 1.00 92.88 101 GLU A CA 1
ATOM 778 C C . GLU A 1 101 ? 8.686 7.222 -25.257 1.00 92.88 101 GLU A C 1
ATOM 780 O O . GLU A 1 101 ? 9.249 8.190 -24.745 1.00 92.88 101 GLU A O 1
ATOM 785 N N . ASP A 1 102 ? 7.741 6.533 -24.622 1.00 90.75 102 ASP A N 1
ATOM 786 C CA . ASP A 1 102 ? 7.220 6.880 -23.303 1.00 90.75 102 ASP A CA 1
ATOM 787 C C . ASP A 1 102 ? 7.978 6.176 -22.181 1.00 90.75 102 ASP A C 1
ATOM 789 O O . ASP A 1 102 ? 8.048 6.687 -21.065 1.00 90.75 102 ASP A O 1
ATOM 793 N N . LEU A 1 103 ? 8.603 5.040 -22.481 1.00 89.00 103 LEU A N 1
ATOM 794 C CA . LEU A 1 103 ? 9.307 4.200 -21.519 1.00 89.00 103 LEU A CA 1
ATOM 795 C C . LEU A 1 103 ? 10.308 4.962 -20.612 1.00 89.00 103 LEU A C 1
ATOM 797 O O . LEU A 1 103 ? 10.331 4.690 -19.412 1.00 89.00 103 LEU A O 1
ATOM 801 N N . PRO A 1 104 ? 11.092 5.956 -21.084 1.00 90.31 104 PRO A N 1
ATOM 802 C CA . PRO A 1 104 ? 11.997 6.717 -20.214 1.00 90.31 104 PRO A CA 1
ATOM 803 C C . PRO A 1 104 ? 11.297 7.660 -19.224 1.00 90.31 104 PRO A C 1
ATOM 805 O O . PRO A 1 104 ? 11.960 8.217 -18.358 1.00 90.31 104 PRO A O 1
ATOM 808 N N . ARG A 1 105 ? 9.991 7.900 -19.381 1.00 91.06 105 ARG A N 1
ATOM 809 C CA . ARG A 1 105 ? 9.215 8.900 -18.626 1.00 91.06 105 ARG A CA 1
ATOM 810 C C . ARG A 1 105 ? 8.410 8.294 -17.478 1.00 91.06 105 ARG A C 1
ATOM 812 O O . ARG A 1 105 ? 7.776 9.039 -16.734 1.00 91.06 105 ARG A O 1
ATOM 819 N N . TYR A 1 106 ? 8.403 6.969 -17.369 1.00 89.12 106 TYR A N 1
ATOM 820 C CA . TYR A 1 106 ? 7.640 6.232 -16.372 1.00 89.12 106 TYR A CA 1
ATOM 821 C C . TYR A 1 106 ? 8.569 5.381 -15.508 1.00 89.12 106 TYR A C 1
ATOM 823 O O . TYR A 1 106 ? 9.456 4.702 -16.024 1.00 89.12 106 TYR A O 1
ATOM 831 N N . GLY A 1 107 ? 8.311 5.400 -14.201 1.00 92.50 107 GLY A N 1
ATOM 832 C CA . GLY A 1 107 ? 8.742 4.370 -13.263 1.00 92.50 107 GLY A CA 1
ATOM 833 C C . GLY A 1 107 ? 7.578 3.420 -12.990 1.00 92.50 107 GLY A C 1
ATOM 834 O O . GLY A 1 107 ? 6.463 3.870 -12.716 1.00 92.50 107 GLY A O 1
ATOM 835 N N . ILE A 1 108 ? 7.808 2.114 -13.104 1.00 92.38 108 ILE A N 1
ATOM 836 C CA . ILE A 1 108 ? 6.827 1.068 -12.802 1.00 92.38 108 ILE A CA 1
ATOM 837 C C . ILE A 1 108 ? 7.460 0.069 -11.838 1.00 92.38 108 ILE A C 1
ATOM 839 O O . ILE A 1 108 ? 8.544 -0.447 -12.098 1.00 92.38 108 ILE A O 1
ATOM 843 N N . ALA A 1 109 ? 6.737 -0.260 -10.771 1.00 93.56 109 ALA A N 1
ATOM 844 C CA . ALA A 1 109 ? 7.072 -1.323 -9.836 1.00 93.56 109 ALA A CA 1
ATOM 845 C C . ALA A 1 109 ? 5.839 -2.212 -9.628 1.00 93.56 109 ALA A C 1
ATOM 847 O O . ALA A 1 109 ? 4.740 -1.712 -9.380 1.00 93.56 109 ALA A O 1
ATOM 848 N N . VAL A 1 110 ? 6.013 -3.526 -9.756 1.00 93.88 110 VAL A N 1
ATOM 849 C CA . VAL A 1 110 ? 4.964 -4.534 -9.575 1.00 93.88 110 VAL A CA 1
ATOM 850 C C . VAL A 1 110 ? 5.475 -5.604 -8.623 1.00 93.88 110 VAL A C 1
ATOM 852 O O . VAL A 1 110 ? 6.512 -6.216 -8.867 1.00 93.88 110 VAL A O 1
ATOM 855 N N . LEU A 1 111 ? 4.716 -5.849 -7.558 1.00 92.94 111 LEU A N 1
ATOM 856 C CA . LEU A 1 111 ? 4.880 -7.002 -6.683 1.00 92.94 111 LEU A CA 1
ATOM 857 C C . LEU A 1 111 ? 3.684 -7.928 -6.904 1.00 92.94 111 LEU A C 1
ATOM 859 O O . LEU A 1 111 ? 2.569 -7.613 -6.490 1.00 92.94 111 LEU A O 1
ATOM 863 N N . ASP A 1 112 ? 3.908 -9.044 -7.590 1.00 92.12 112 ASP A N 1
ATOM 864 C CA . ASP A 1 112 ? 2.915 -10.105 -7.711 1.00 92.12 112 ASP A CA 1
ATOM 865 C C . ASP A 1 112 ? 2.918 -10.936 -6.425 1.00 92.12 112 ASP A C 1
ATOM 867 O O . ASP A 1 112 ? 3.916 -11.572 -6.081 1.00 92.12 112 ASP A O 1
ATOM 871 N N . TYR A 1 113 ? 1.793 -10.889 -5.712 1.00 90.19 113 TYR A N 1
ATOM 872 C CA . TYR A 1 113 ? 1.564 -11.594 -4.451 1.00 90.19 113 TYR A CA 1
ATOM 873 C C . TYR A 1 113 ? 0.462 -12.659 -4.580 1.00 90.19 113 TYR A C 1
ATOM 875 O O . TYR A 1 113 ? -0.177 -13.030 -3.597 1.00 90.19 113 TYR A O 1
ATOM 883 N N . SER A 1 114 ? 0.191 -13.123 -5.807 1.00 90.19 114 SER A N 1
ATOM 884 C CA . SER A 1 114 ? -0.827 -14.149 -6.076 1.00 90.19 114 SER A CA 1
ATOM 885 C C . SER A 1 114 ? -0.481 -15.501 -5.438 1.00 90.19 114 SER A C 1
ATOM 887 O O . SER A 1 114 ? -1.387 -16.241 -5.058 1.00 90.19 114 SER A O 1
ATOM 889 N N . ASP A 1 115 ? 0.815 -15.801 -5.301 1.00 91.50 115 ASP A N 1
ATOM 890 C CA . ASP A 1 115 ? 1.356 -16.866 -4.452 1.00 91.50 115 ASP A CA 1
ATOM 891 C C . ASP A 1 115 ? 2.122 -16.223 -3.276 1.00 91.50 115 ASP A C 1
ATOM 893 O O . ASP A 1 115 ? 3.252 -15.762 -3.467 1.00 91.50 115 ASP A O 1
ATOM 897 N N . PRO A 1 116 ? 1.523 -16.154 -2.070 1.00 87.94 116 PRO A N 1
ATOM 898 C CA . PRO A 1 116 ? 2.136 -15.514 -0.907 1.00 87.94 116 PRO A CA 1
ATOM 899 C C . PRO A 1 116 ? 3.462 -16.131 -0.467 1.00 87.94 116 PRO A C 1
ATOM 901 O O . PRO A 1 116 ? 4.242 -15.446 0.192 1.00 87.94 116 PRO A O 1
ATOM 904 N N . ASP A 1 117 ? 3.717 -17.395 -0.818 1.00 90.56 117 ASP A N 1
ATOM 905 C CA . ASP A 1 117 ? 4.950 -18.092 -0.456 1.00 90.56 117 ASP A CA 1
ATOM 906 C C . ASP A 1 117 ? 6.086 -17.814 -1.456 1.00 90.56 117 ASP A C 1
ATOM 908 O O . ASP A 1 117 ? 7.261 -17.959 -1.117 1.00 90.56 117 ASP A O 1
ATOM 912 N N . ASN A 1 118 ? 5.754 -17.373 -2.676 1.00 91.94 118 ASN A N 1
ATOM 913 C CA . ASN A 1 118 ? 6.707 -17.103 -3.757 1.00 91.94 118 ASN A CA 1
ATOM 914 C C . ASN A 1 118 ? 6.396 -15.773 -4.472 1.00 91.94 118 ASN A C 1
ATOM 916 O O . ASN A 1 118 ? 6.077 -15.770 -5.665 1.00 91.94 118 ASN A O 1
ATOM 920 N N . PRO A 1 119 ? 6.491 -14.625 -3.778 1.00 93.12 119 PRO A N 1
ATOM 921 C CA . PRO A 1 119 ? 6.216 -13.334 -4.388 1.00 93.12 119 PRO A CA 1
ATOM 922 C C . PRO A 1 119 ? 7.239 -12.996 -5.475 1.00 93.12 119 PRO A C 1
ATOM 924 O O . PRO A 1 119 ? 8.442 -13.215 -5.311 1.00 93.12 119 PRO A O 1
ATOM 927 N N . VAL A 1 120 ? 6.769 -12.399 -6.571 1.00 95.12 120 VAL A N 1
ATOM 928 C CA . VAL A 1 120 ? 7.612 -12.017 -7.712 1.00 95.12 120 VAL A CA 1
ATOM 929 C C . VAL A 1 120 ? 7.620 -10.505 -7.859 1.00 95.12 120 VAL A C 1
ATOM 931 O O . VAL A 1 120 ? 6.575 -9.870 -7.981 1.00 95.12 120 VAL A O 1
ATOM 934 N N . TYR A 1 121 ? 8.814 -9.919 -7.875 1.00 95.25 121 TYR A N 1
ATOM 935 C CA . TYR A 1 121 ? 8.994 -8.487 -8.081 1.00 95.25 121 TYR A CA 1
ATOM 936 C C . TYR A 1 121 ? 9.460 -8.190 -9.503 1.00 95.25 121 TYR A C 1
ATOM 938 O O . TYR A 1 121 ? 10.356 -8.853 -10.024 1.00 95.25 121 TYR A O 1
ATOM 946 N N . ALA A 1 122 ? 8.894 -7.163 -10.124 1.00 96.56 122 ALA A N 1
ATOM 947 C CA . ALA A 1 122 ? 9.321 -6.664 -11.418 1.00 96.56 122 ALA A CA 1
ATOM 948 C C . ALA A 1 122 ? 9.274 -5.142 -11.455 1.00 96.56 122 ALA A C 1
ATOM 950 O O . ALA A 1 122 ? 8.382 -4.518 -10.881 1.00 96.56 122 ALA A O 1
ATOM 951 N N . SER A 1 123 ? 10.228 -4.544 -12.160 1.00 94.56 123 SER A N 1
ATOM 952 C CA . SER A 1 123 ? 10.320 -3.094 -12.229 1.00 94.56 123 SER A CA 1
ATOM 953 C C . SER A 1 123 ? 11.007 -2.569 -13.479 1.00 94.56 123 SER A C 1
ATOM 955 O O . SER A 1 123 ? 11.848 -3.224 -14.105 1.00 94.56 123 SER A O 1
ATOM 957 N N . HIS A 1 124 ? 10.644 -1.333 -13.805 1.00 93.69 124 HIS A N 1
ATOM 958 C CA . HIS A 1 124 ? 11.231 -0.494 -14.835 1.00 93.69 124 HIS A CA 1
ATOM 959 C C . HIS A 1 124 ? 11.425 0.908 -14.250 1.00 93.69 124 HIS A C 1
ATOM 961 O O . HIS A 1 124 ? 10.434 1.522 -13.868 1.00 93.69 124 HIS A O 1
ATOM 967 N N . ASN A 1 125 ? 12.665 1.404 -14.177 1.00 91.31 125 ASN A N 1
ATOM 968 C CA . ASN A 1 125 ? 13.011 2.697 -13.562 1.00 91.31 125 ASN A CA 1
ATOM 969 C C . ASN A 1 125 ? 12.338 2.909 -12.181 1.00 91.31 125 ASN A C 1
ATOM 971 O O . ASN A 1 125 ? 11.623 3.888 -11.975 1.00 91.31 125 ASN A O 1
ATOM 975 N N . ASP A 1 126 ? 12.488 1.970 -11.243 1.00 82.81 126 ASP A N 1
ATOM 976 C CA . ASP A 1 126 ? 11.870 2.046 -9.905 1.00 82.81 126 ASP A CA 1
ATOM 977 C C . ASP A 1 126 ? 12.478 3.117 -8.985 1.00 82.81 126 ASP A C 1
ATOM 979 O O . ASP A 1 126 ? 11.908 3.435 -7.944 1.00 82.81 126 ASP A O 1
ATOM 983 N N . ASP A 1 127 ? 13.590 3.716 -9.397 1.00 82.75 127 ASP A N 1
ATOM 984 C CA . ASP A 1 127 ? 14.272 4.842 -8.765 1.00 82.75 127 ASP A CA 1
ATOM 985 C C . ASP A 1 127 ? 14.004 6.188 -9.467 1.00 82.75 127 ASP A C 1
ATOM 987 O O . ASP A 1 127 ? 14.689 7.178 -9.205 1.00 82.75 127 ASP A O 1
ATOM 991 N N . PHE A 1 128 ? 13.023 6.245 -10.376 1.00 79.38 128 PHE A N 1
ATOM 992 C CA . PHE A 1 128 ? 12.715 7.453 -11.141 1.00 79.38 128 PHE A CA 1
ATOM 993 C C . PHE A 1 128 ? 12.219 8.591 -10.228 1.00 79.38 128 PHE A C 1
ATOM 995 O O . PHE A 1 128 ? 11.142 8.499 -9.632 1.00 79.38 128 PHE A O 1
ATOM 1002 N N . HIS A 1 129 ? 13.002 9.672 -10.151 1.00 60.34 129 HIS A N 1
ATOM 1003 C CA . HIS A 1 129 ? 12.738 10.897 -9.387 1.00 60.34 129 HIS A CA 1
ATOM 1004 C C . HIS A 1 129 ? 12.518 12.110 -10.296 1.00 60.34 129 HIS A C 1
ATOM 1006 O O . HIS A 1 129 ? 13.239 12.234 -11.312 1.00 60.34 129 HIS A O 1
#

Radius of gyration: 21.14 Å; chains: 1; bounding box: 46×56×47 Å

Secondary structure (DSSP, 8-state):
--HHHHHHHHHHHHHHHHHHHT-S---TT-HHHH--HHHHHHHHHHHTSS--PPPPGGGG--GGG-----TTS-B-TTSPBPPPPBPHHHHHHHHTTS-TTTGGG--EEEEE-SSTTS-EEEEESTT--

Foldseek 3Di:
DVVVVVVVVVVVVVVVVVVVVVPDLAQLPCCVPPVPVVSVVQVCCCVVVDPDDPDDPVNNQGPVNDDDPLPQFDADPVRDTDDDDADPVVQVVVLVVDDPVCLVVDKDWDWACVPSNDIHIYIRPVVPD